Protein AF-A0A932PXG8-F1 (afdb_monomer_lite)

Radius of gyration: 15.0 Å; chains: 1; bounding box: 37×24×36 Å

Secondary structure (DSSP, 8-state):
----HHHHHHHHHHHHHHHHHHHTT--HHHHHH-HHHHHHHHHHHHHHHHHHHHS-HHHHHHHHHHHHHHHHHH-

Foldseek 3Di:
DLPDLVVLVVLLVVLVVQLCVLCPVPDPVNCVVDVVSVVSNVVSVVSNVVSVVSHDPVCCVVPVVVVVVVVVVVD

pLDD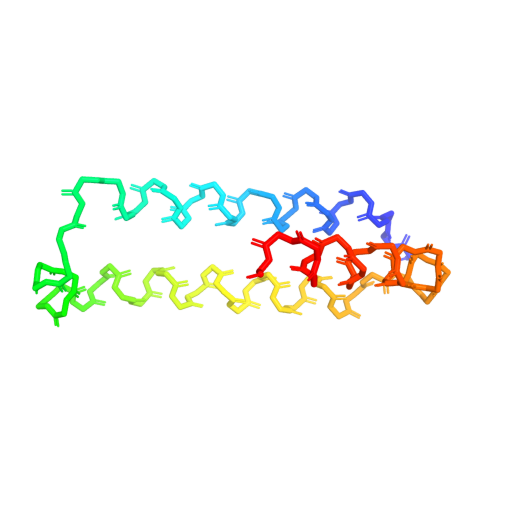T: mean 87.82, std 13.42, range [46.09, 98.5]

Sequence (75 aa):
MIKDDTVYLREILDSIAQVQEYLQGVTYETFLEERMRQDAVIMQVEIIGESARKLSQDFRRKHLKEAIQKILSEL

Structure (mmCIF, N/CA/C/O backbone):
data_AF-A0A932PXG8-F1
#
_entry.id   AF-A0A932PXG8-F1
#
loop_
_atom_site.group_PDB
_atom_site.id
_atom_site.type_symbol
_atom_site.label_atom_id
_atom_site.label_alt_id
_atom_site.label_comp_id
_atom_site.label_asym_id
_atom_site.label_entity_id
_atom_site.label_seq_id
_atom_site.pdbx_PDB_ins_code
_atom_site.Cartn_x
_atom_site.Cartn_y
_atom_site.Cartn_z
_atom_site.occupancy
_atom_site.B_iso_or_equiv
_atom_site.auth_seq_id
_atom_site.auth_comp_id
_atom_site.auth_asym_id
_atom_site.auth_atom_id
_atom_site.pdbx_PDB_model_num
ATOM 1 N N . MET A 1 1 ? 20.014 -5.612 -13.486 1.00 46.09 1 MET A N 1
ATOM 2 C CA . MET A 1 1 ? 18.946 -5.819 -14.486 1.00 46.09 1 MET A CA 1
ATOM 3 C C . MET A 1 1 ? 17.836 -4.840 -14.145 1.00 46.09 1 MET A C 1
ATOM 5 O O . MET A 1 1 ? 17.343 -4.906 -13.026 1.00 46.09 1 MET A O 1
ATOM 9 N N . ILE A 1 2 ? 17.534 -3.871 -15.012 1.00 53.94 2 ILE A N 1
ATOM 10 C CA . ILE A 1 2 ? 16.378 -2.983 -14.809 1.00 53.94 2 ILE A CA 1
ATOM 11 C C . ILE A 1 2 ? 15.154 -3.900 -14.888 1.00 53.94 2 ILE A C 1
ATOM 13 O O . ILE A 1 2 ? 14.921 -4.497 -15.935 1.00 53.94 2 ILE A O 1
ATOM 17 N N . LYS A 1 3 ? 14.461 -4.128 -13.764 1.00 59.00 3 LYS A N 1
ATOM 18 C CA . LYS A 1 3 ? 13.159 -4.804 -13.804 1.00 59.00 3 LYS A CA 1
ATOM 19 C C . LYS A 1 3 ? 12.240 -3.943 -14.668 1.00 59.00 3 LYS A C 1
ATOM 21 O O . LYS A 1 3 ? 12.260 -2.723 -14.534 1.00 59.00 3 LYS A O 1
ATOM 26 N N . ASP A 1 4 ? 11.489 -4.594 -15.546 1.00 81.12 4 ASP A N 1
ATOM 27 C CA . ASP A 1 4 ? 10.443 -3.966 -16.346 1.00 81.12 4 ASP A CA 1
ATOM 28 C C . ASP A 1 4 ? 9.501 -3.181 -15.420 1.00 81.12 4 ASP A C 1
ATOM 30 O O . ASP A 1 4 ? 9.041 -3.726 -14.411 1.00 81.12 4 ASP A O 1
ATOM 34 N N . ASP A 1 5 ? 9.232 -1.912 -15.746 1.00 86.12 5 ASP A N 1
ATOM 35 C CA . ASP A 1 5 ? 8.328 -1.045 -14.980 1.00 86.12 5 ASP A CA 1
ATOM 36 C C . ASP A 1 5 ? 6.957 -1.707 -14.769 1.00 86.12 5 ASP A C 1
ATOM 38 O O . ASP A 1 5 ? 6.325 -1.513 -13.733 1.00 86.12 5 ASP A O 1
ATOM 42 N N . THR A 1 6 ? 6.543 -2.575 -15.696 1.00 88.69 6 THR A N 1
ATOM 43 C CA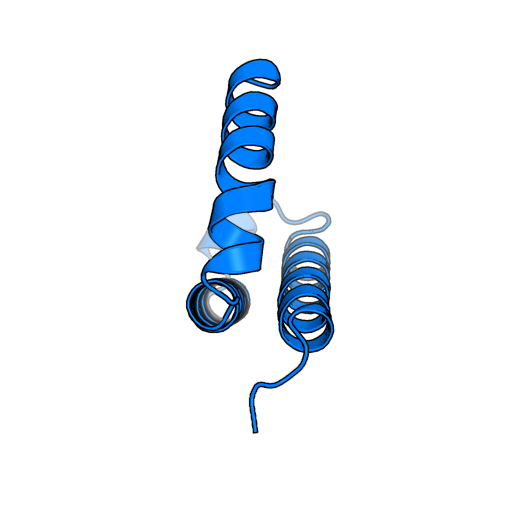 . THR A 1 6 ? 5.322 -3.388 -15.617 1.00 88.69 6 THR A CA 1
ATOM 44 C C . THR A 1 6 ? 5.249 -4.233 -14.343 1.00 88.69 6 THR A C 1
ATOM 46 O O . THR A 1 6 ? 4.163 -4.422 -13.798 1.00 88.69 6 THR A O 1
ATOM 49 N N . VAL A 1 7 ? 6.385 -4.721 -13.830 1.00 91.94 7 VAL A N 1
ATOM 50 C CA . VAL A 1 7 ? 6.432 -5.506 -12.585 1.00 91.94 7 VAL A CA 1
ATOM 51 C C . VAL A 1 7 ? 6.063 -4.633 -11.389 1.00 91.94 7 VAL A C 1
ATOM 53 O O . VAL A 1 7 ? 5.220 -5.026 -10.589 1.00 91.94 7 VAL A O 1
ATOM 56 N N . TYR A 1 8 ? 6.644 -3.436 -11.292 1.00 92.12 8 TYR A N 1
ATOM 57 C CA . TYR A 1 8 ? 6.352 -2.505 -10.199 1.00 92.12 8 TYR A CA 1
ATOM 58 C C . TYR A 1 8 ? 4.936 -1.941 -10.294 1.00 92.12 8 TYR A C 1
ATOM 60 O O . TYR A 1 8 ? 4.274 -1.757 -9.280 1.00 92.12 8 TYR A O 1
ATOM 68 N N . LEU A 1 9 ? 4.441 -1.698 -11.509 1.00 91.12 9 LEU A N 1
ATOM 69 C CA . LEU A 1 9 ? 3.058 -1.274 -11.723 1.00 91.12 9 LEU A CA 1
ATOM 70 C C . LEU A 1 9 ? 2.065 -2.349 -11.294 1.00 91.12 9 LEU A C 1
ATOM 72 O O . LEU A 1 9 ? 1.045 -2.026 -10.692 1.00 91.12 9 LEU A O 1
ATOM 76 N N . ARG A 1 10 ? 2.362 -3.621 -11.574 1.00 94.75 10 ARG A N 1
ATOM 77 C CA . ARG A 1 10 ? 1.535 -4.735 -11.109 1.00 94.75 10 ARG A CA 1
ATOM 78 C C . ARG A 1 10 ? 1.541 -4.843 -9.587 1.00 94.75 10 ARG A C 1
ATOM 80 O O . ARG A 1 10 ? 0.470 -4.927 -9.011 1.00 94.75 10 ARG A O 1
ATOM 87 N N . GLU A 1 11 ? 2.707 -4.733 -8.956 1.00 96.00 11 GLU A N 1
ATOM 88 C CA . GLU A 1 11 ? 2.837 -4.731 -7.491 1.00 96.00 11 GLU A CA 1
ATOM 89 C C . GLU A 1 11 ? 2.016 -3.600 -6.848 1.00 96.00 11 GLU A C 1
ATOM 91 O O . GLU A 1 11 ? 1.252 -3.837 -5.918 1.00 96.00 11 GLU A O 1
ATOM 96 N N . ILE A 1 12 ? 2.071 -2.388 -7.414 1.00 95.00 12 ILE A N 1
ATOM 97 C CA . ILE A 1 12 ? 1.240 -1.258 -6.973 1.00 95.00 12 ILE A CA 1
ATOM 98 C C . ILE A 1 12 ? -0.255 -1.575 -7.109 1.00 95.00 12 ILE A C 1
ATOM 100 O O . ILE A 1 12 ? -1.018 -1.326 -6.176 1.00 95.00 12 ILE A O 1
ATOM 104 N N . LEU A 1 13 ? -0.688 -2.098 -8.260 1.00 95.44 13 LEU A N 1
ATOM 105 C CA . LEU A 1 13 ? -2.098 -2.418 -8.504 1.00 95.44 13 LEU A CA 1
ATOM 106 C C . LEU A 1 13 ? -2.607 -3.514 -7.560 1.00 95.44 13 LEU A C 1
ATOM 108 O O . LEU A 1 13 ? -3.704 -3.383 -7.019 1.00 95.44 13 LEU A O 1
ATOM 112 N N . ASP A 1 14 ? -1.801 -4.546 -7.321 1.00 97.88 14 ASP A N 1
ATOM 113 C CA . ASP A 1 14 ? -2.136 -5.648 -6.419 1.00 97.88 14 ASP A CA 1
ATOM 114 C C . ASP A 1 14 ? -2.236 -5.163 -4.961 1.00 97.88 14 ASP A C 1
ATOM 116 O O . ASP A 1 14 ? -3.135 -5.583 -4.228 1.00 97.88 14 ASP A O 1
ATOM 120 N N . SER A 1 15 ? -1.369 -4.237 -4.534 1.00 97.88 15 SER A N 1
ATOM 121 C CA . SER A 1 15 ? -1.458 -3.605 -3.212 1.00 97.88 15 SER A CA 1
ATOM 122 C C . SER A 1 15 ? -2.681 -2.701 -3.066 1.00 97.88 15 SER A C 1
ATOM 124 O O . SER A 1 15 ? -3.347 -2.736 -2.032 1.00 97.88 15 SER A O 1
ATOM 126 N N . ILE A 1 16 ? -3.027 -1.922 -4.096 1.00 97.56 16 ILE A N 1
ATOM 127 C CA . ILE A 1 16 ? -4.249 -1.102 -4.092 1.00 97.56 16 ILE A CA 1
ATOM 128 C C . ILE A 1 16 ? -5.490 -1.991 -3.967 1.00 97.56 16 ILE A C 1
ATOM 130 O O . ILE A 1 16 ? -6.366 -1.694 -3.155 1.00 97.56 16 ILE A O 1
ATOM 134 N N . ALA A 1 17 ? -5.556 -3.088 -4.726 1.00 98.00 17 ALA A N 1
ATOM 135 C CA . ALA A 1 17 ? -6.672 -4.027 -4.661 1.00 98.00 17 ALA A CA 1
ATOM 136 C C . ALA A 1 17 ? -6.828 -4.633 -3.255 1.00 98.00 17 ALA A C 1
ATOM 138 O O . ALA A 1 17 ? -7.938 -4.679 -2.730 1.00 98.00 17 ALA A O 1
ATOM 139 N N . GLN A 1 18 ? -5.719 -5.005 -2.605 1.00 98.38 18 GLN A N 1
ATOM 140 C CA . GLN A 1 18 ? -5.733 -5.496 -1.221 1.00 98.38 18 GLN A CA 1
ATOM 141 C C . GLN A 1 18 ? -6.227 -4.437 -0.230 1.00 98.38 18 GLN A C 1
ATOM 143 O O . GLN A 1 18 ? -7.050 -4.745 0.626 1.00 98.38 18 GLN A O 1
ATOM 148 N N . VAL A 1 19 ? -5.791 -3.177 -0.354 1.00 98.25 19 VAL A N 1
ATOM 149 C CA . VAL A 1 19 ? -6.310 -2.084 0.492 1.00 98.25 19 VAL A CA 1
ATOM 150 C C . VAL A 1 19 ? -7.820 -1.933 0.321 1.00 98.25 19 VAL A C 1
ATOM 152 O O . VAL A 1 19 ? -8.537 -1.797 1.311 1.00 98.25 19 VAL A O 1
ATOM 155 N N . GLN A 1 20 ? -8.314 -1.975 -0.917 1.00 9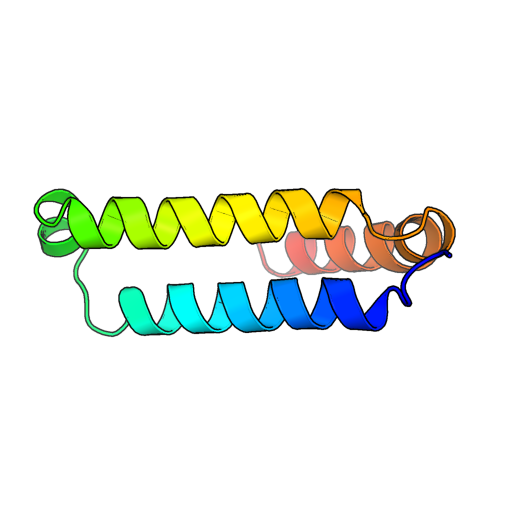7.50 20 GLN A N 1
ATOM 156 C CA . GLN A 1 20 ? -9.748 -1.885 -1.195 1.00 97.50 20 GLN A CA 1
ATOM 157 C C . GLN A 1 20 ? -10.522 -3.055 -0.581 1.00 97.50 20 GLN A C 1
ATOM 159 O O . GLN A 1 20 ? -11.569 -2.825 0.018 1.00 97.50 20 GLN A O 1
ATOM 164 N N . GLU A 1 21 ? -9.995 -4.277 -0.671 1.00 97.88 21 GLU A N 1
ATOM 165 C CA . GLU A 1 21 ? -10.577 -5.465 -0.041 1.00 97.88 21 GLU A CA 1
ATOM 166 C C . GLU A 1 21 ? -10.618 -5.328 1.488 1.00 97.88 21 GLU A C 1
ATOM 168 O O . GLU A 1 21 ? -11.660 -5.547 2.104 1.00 97.88 21 GLU A O 1
ATOM 173 N N . TYR A 1 22 ? -9.522 -4.887 2.113 1.00 97.25 22 TYR A N 1
ATOM 174 C CA . TYR A 1 22 ? -9.451 -4.716 3.567 1.00 97.25 22 TYR A CA 1
ATOM 175 C C . TYR A 1 22 ? -10.417 -3.663 4.097 1.00 97.25 22 TYR A C 1
ATOM 177 O O . TYR A 1 22 ? -10.838 -3.764 5.245 1.00 97.25 22 TYR A O 1
ATOM 185 N N . LEU A 1 23 ? -10.739 -2.650 3.293 1.00 97.12 23 LEU A N 1
ATOM 186 C CA . LEU A 1 23 ? -11.624 -1.548 3.667 1.00 97.12 23 LEU A CA 1
ATOM 187 C C . LEU A 1 23 ? -13.073 -1.756 3.201 1.00 97.12 23 LEU A C 1
ATOM 189 O O . LEU A 1 23 ? -13.950 -0.959 3.543 1.00 97.12 23 LEU A O 1
ATOM 193 N N . GLN A 1 24 ? -13.361 -2.813 2.437 1.00 97.31 24 GLN A N 1
ATOM 194 C CA . GLN A 1 24 ? -14.691 -3.039 1.887 1.00 97.31 24 GLN A CA 1
ATOM 195 C C . GLN A 1 24 ? -15.718 -3.286 3.000 1.00 97.31 24 GLN A C 1
ATOM 197 O O . GLN A 1 24 ? -15.633 -4.251 3.754 1.00 97.31 24 GLN A O 1
ATOM 202 N N . GLY A 1 25 ? -16.729 -2.415 3.079 1.00 96.94 25 GLY A N 1
ATOM 203 C CA . GLY A 1 25 ? -17.790 -2.512 4.089 1.00 96.94 25 GLY A CA 1
ATOM 204 C C . GLY A 1 25 ? -17.346 -2.145 5.510 1.00 96.94 25 GLY A C 1
ATOM 205 O O . GLY A 1 25 ? -18.105 -2.356 6.452 1.00 96.94 25 GLY A O 1
ATOM 206 N N . VAL A 1 26 ? -16.143 -1.591 5.668 1.00 97.00 26 VAL A N 1
ATOM 207 C CA . VAL A 1 26 ? -15.576 -1.191 6.957 1.00 97.00 26 VAL A CA 1
ATOM 208 C C . VAL A 1 26 ? -15.923 0.266 7.228 1.00 97.00 26 VAL A C 1
ATOM 210 O O . VAL A 1 26 ? -15.625 1.137 6.410 1.00 97.00 26 VAL A O 1
ATOM 213 N N . THR A 1 27 ? -16.547 0.551 8.373 1.00 97.88 27 THR A N 1
ATOM 214 C CA . THR A 1 27 ? -16.758 1.941 8.792 1.00 97.88 27 THR A CA 1
ATOM 215 C C . THR A 1 27 ? -15.471 2.532 9.352 1.00 97.88 27 THR A C 1
ATOM 217 O O . THR A 1 27 ? -14.544 1.818 9.740 1.00 97.88 27 THR A O 1
ATOM 220 N N . TYR A 1 28 ? -15.418 3.857 9.423 1.00 95.88 28 TYR A N 1
ATOM 221 C CA . TYR A 1 28 ? -14.270 4.554 9.987 1.00 95.88 28 TYR A CA 1
ATOM 222 C C . TYR A 1 28 ? -14.019 4.157 11.451 1.00 95.88 28 TYR A C 1
ATOM 224 O O . TYR A 1 28 ? -12.882 3.904 11.838 1.00 95.88 28 TYR A O 1
ATOM 232 N N . GLU A 1 29 ? -15.079 4.019 12.245 1.00 97.94 29 GLU A N 1
ATOM 233 C CA . GLU A 1 29 ? -15.010 3.632 13.655 1.00 97.94 29 GLU A CA 1
ATOM 234 C C . GLU A 1 29 ? -14.443 2.218 13.810 1.00 97.94 29 GLU A C 1
ATOM 236 O O . GLU A 1 29 ? -13.495 2.017 14.566 1.00 97.94 29 GLU A O 1
ATOM 241 N N . THR A 1 30 ? -14.944 1.253 13.027 1.00 96.62 30 THR A N 1
ATOM 242 C CA . THR A 1 30 ? -14.409 -0.118 13.020 1.00 96.62 30 THR A CA 1
ATOM 243 C C . THR A 1 30 ? -12.940 -0.141 12.605 1.00 96.62 30 THR A C 1
ATOM 245 O O . THR A 1 30 ? -12.137 -0.853 13.204 1.00 96.62 30 THR A O 1
ATOM 248 N N . PHE A 1 31 ? -12.555 0.661 11.610 1.00 97.69 31 PHE A N 1
ATOM 249 C CA . PHE A 1 31 ? -11.158 0.756 11.196 1.00 97.69 31 PHE A CA 1
ATOM 250 C C . PHE A 1 31 ? -10.254 1.269 12.324 1.00 97.69 31 PHE A C 1
ATOM 252 O O . PHE A 1 31 ? -9.171 0.720 12.516 1.00 97.6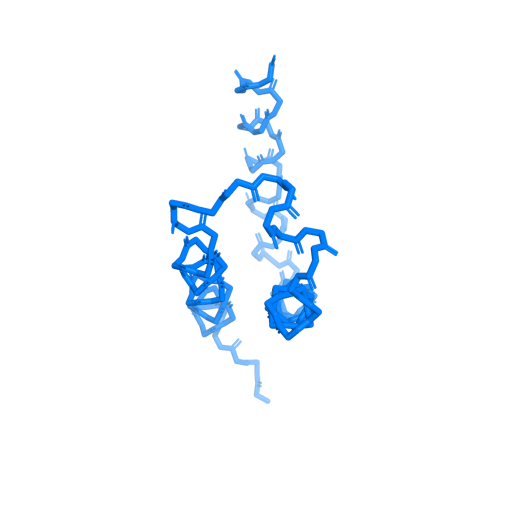9 31 PHE A O 1
ATOM 259 N N . LEU A 1 32 ? -10.690 2.274 13.093 1.00 96.94 32 LEU A N 1
ATOM 260 C CA . LEU A 1 32 ? -9.911 2.843 14.200 1.00 96.94 32 LEU A CA 1
ATOM 261 C C . LEU A 1 32 ? -9.686 1.869 15.367 1.00 96.94 32 LEU A C 1
ATOM 263 O O . LEU A 1 32 ? -8.679 1.987 16.067 1.00 96.94 32 LEU A O 1
ATOM 267 N N . GLU A 1 33 ? -10.580 0.904 15.563 1.00 97.62 33 GLU A N 1
ATOM 268 C CA . GLU A 1 33 ? -10.475 -0.091 16.637 1.00 97.62 33 GLU A CA 1
ATOM 269 C C . GLU A 1 33 ? -9.693 -1.349 16.213 1.00 97.62 33 GLU A C 1
ATOM 271 O O . GLU A 1 33 ? -9.103 -2.039 17.049 1.00 97.62 33 GLU A O 1
ATOM 276 N N . GLU A 1 34 ? -9.609 -1.637 14.912 1.00 97.75 34 GLU A N 1
ATOM 277 C CA . GLU A 1 34 ? -8.960 -2.841 14.387 1.00 97.75 34 GLU A CA 1
ATOM 278 C C . GLU A 1 34 ? -7.503 -2.608 13.968 1.00 97.75 34 GLU A C 1
ATOM 280 O O . GLU A 1 34 ? -7.166 -2.458 12.789 1.00 97.75 34 GLU A O 1
ATOM 285 N N . ARG A 1 35 ? -6.596 -2.668 14.947 1.00 97.88 35 ARG A N 1
ATOM 286 C CA . ARG A 1 35 ? -5.157 -2.444 14.724 1.00 97.88 35 ARG A CA 1
ATOM 287 C C . ARG A 1 35 ? -4.540 -3.339 13.645 1.00 97.88 35 ARG A C 1
ATOM 289 O O . ARG A 1 35 ? -3.766 -2.856 12.831 1.00 97.88 35 ARG A O 1
ATOM 296 N N . MET A 1 36 ? -4.923 -4.616 13.580 1.00 97.88 36 MET A N 1
ATOM 297 C CA . MET A 1 36 ? -4.416 -5.524 12.541 1.00 97.88 36 MET A CA 1
ATOM 298 C C . MET A 1 36 ? -4.782 -5.064 11.127 1.00 97.88 36 MET A C 1
ATOM 300 O O . MET A 1 36 ? -3.971 -5.189 10.212 1.00 97.88 36 MET A O 1
ATOM 304 N N . ARG A 1 37 ? -5.991 -4.521 10.938 1.00 97.81 37 ARG A N 1
ATOM 305 C CA . ARG A 1 37 ? -6.421 -3.989 9.643 1.00 97.81 37 ARG A CA 1
ATOM 306 C C . ARG A 1 37 ? -5.654 -2.712 9.301 1.00 97.81 37 ARG A C 1
ATOM 308 O O . ARG A 1 37 ? -5.249 -2.553 8.154 1.00 97.81 37 ARG A O 1
ATOM 315 N N . GLN A 1 38 ? -5.414 -1.838 10.281 1.00 98.44 38 GLN A N 1
ATOM 316 C CA . GLN A 1 38 ? -4.575 -0.647 10.096 1.00 98.44 38 GLN A CA 1
ATOM 317 C C . GLN A 1 38 ? -3.159 -1.029 9.661 1.00 98.44 38 GLN A C 1
ATOM 319 O O . GLN A 1 38 ? -2.680 -0.524 8.649 1.00 98.44 38 GLN A O 1
ATOM 324 N N . ASP A 1 39 ? -2.525 -1.965 10.370 1.00 98.50 39 ASP A N 1
ATOM 325 C CA . ASP A 1 39 ? -1.175 -2.439 10.060 1.00 98.50 39 ASP A CA 1
ATOM 326 C C . ASP A 1 39 ? -1.115 -3.053 8.647 1.00 98.50 39 ASP A C 1
ATOM 328 O O . ASP A 1 39 ? -0.184 -2.782 7.887 1.00 98.50 39 ASP A O 1
ATOM 332 N N . ALA A 1 40 ? -2.143 -3.816 8.251 1.00 98.12 40 ALA A 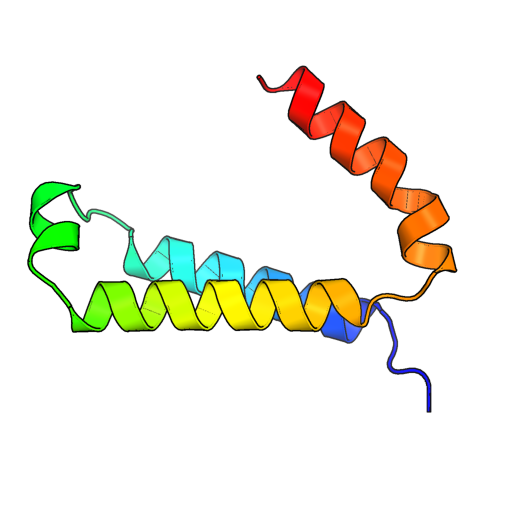N 1
ATOM 333 C CA . ALA A 1 40 ? -2.250 -4.376 6.905 1.00 98.12 40 ALA A CA 1
ATOM 334 C C . ALA A 1 40 ? -2.371 -3.288 5.823 1.00 98.12 40 ALA A C 1
ATOM 336 O O . ALA A 1 40 ? -1.700 -3.372 4.796 1.00 98.12 40 ALA A O 1
ATOM 337 N N . VAL A 1 41 ? -3.178 -2.245 6.048 1.00 98.06 41 VAL A N 1
ATOM 338 C CA . VAL A 1 41 ? -3.296 -1.108 5.118 1.00 98.06 41 VAL A CA 1
ATOM 339 C C . VAL A 1 41 ? -1.981 -0.331 5.027 1.00 98.06 41 VAL A C 1
ATOM 341 O O . VAL A 1 41 ? -1.539 -0.017 3.922 1.00 98.06 41 VAL A O 1
ATOM 344 N N . ILE A 1 42 ? -1.328 -0.058 6.160 1.00 98.31 42 ILE A N 1
ATOM 345 C CA . ILE A 1 42 ? -0.039 0.648 6.208 1.00 98.31 42 ILE A CA 1
ATOM 346 C C . ILE A 1 42 ? 1.019 -0.119 5.408 1.00 98.31 42 ILE A C 1
ATOM 348 O O . ILE A 1 42 ? 1.695 0.481 4.574 1.00 98.31 42 ILE A O 1
ATOM 352 N N . MET A 1 43 ? 1.100 -1.441 5.579 1.00 98.25 43 MET A N 1
ATOM 353 C CA . MET A 1 43 ? 2.023 -2.296 4.826 1.00 98.25 43 MET A CA 1
ATOM 354 C C . MET A 1 43 ? 1.826 -2.166 3.309 1.00 98.25 43 MET A C 1
ATOM 356 O O . MET A 1 43 ? 2.789 -1.981 2.567 1.00 98.25 43 MET A O 1
ATOM 360 N N . GLN A 1 44 ? 0.580 -2.209 2.828 1.00 98.31 44 GLN A N 1
ATOM 361 C CA . GLN A 1 44 ? 0.313 -2.052 1.394 1.00 98.31 44 GLN A CA 1
ATOM 362 C C . GLN A 1 44 ? 0.694 -0.654 0.888 1.00 98.31 44 GLN A C 1
ATOM 364 O O . GLN A 1 44 ? 1.231 -0.524 -0.211 1.00 98.31 44 GLN A O 1
ATOM 369 N N . VAL A 1 45 ? 0.477 0.395 1.688 1.00 97.38 45 VAL A N 1
ATOM 370 C CA . VAL A 1 45 ? 0.902 1.764 1.346 1.00 97.38 45 VAL A CA 1
ATOM 371 C C . VAL A 1 45 ? 2.429 1.872 1.258 1.00 97.38 45 VAL A C 1
ATOM 373 O O . VAL A 1 45 ? 2.943 2.520 0.342 1.00 97.38 45 VAL A O 1
ATOM 376 N N . GLU A 1 46 ? 3.167 1.211 2.151 1.00 98.12 46 GLU A N 1
ATOM 377 C CA . GLU A 1 46 ? 4.631 1.145 2.083 1.00 98.12 46 GLU A CA 1
ATOM 378 C C . GLU A 1 46 ? 5.114 0.437 0.809 1.00 98.12 46 GLU A C 1
ATOM 380 O O . GLU A 1 46 ? 5.973 0.977 0.105 1.00 98.12 46 GLU A O 1
ATOM 385 N N . ILE A 1 47 ? 4.513 -0.705 0.452 1.00 97.12 47 ILE A N 1
ATOM 386 C CA . ILE A 1 47 ? 4.828 -1.454 -0.779 1.00 97.12 47 ILE A CA 1
ATOM 387 C C . ILE A 1 47 ? 4.569 -0.598 -2.026 1.00 97.12 47 ILE A C 1
ATOM 389 O O . ILE A 1 47 ? 5.410 -0.544 -2.932 1.00 97.12 47 ILE A O 1
ATOM 393 N N . ILE A 1 48 ? 3.445 0.126 -2.065 1.00 96.19 48 ILE A N 1
ATOM 394 C CA . ILE A 1 48 ? 3.128 1.065 -3.150 1.00 96.19 48 ILE A CA 1
ATOM 395 C C . ILE A 1 48 ? 4.224 2.130 -3.262 1.00 96.19 48 ILE A C 1
ATOM 397 O O . ILE A 1 48 ? 4.740 2.380 -4.355 1.00 96.19 48 ILE A O 1
ATOM 401 N N . GLY A 1 49 ? 4.610 2.743 -2.140 1.00 91.94 49 GLY A N 1
ATOM 402 C CA . GLY A 1 49 ? 5.648 3.772 -2.101 1.00 91.94 49 GLY A CA 1
ATOM 403 C C . GLY A 1 49 ? 7.017 3.258 -2.552 1.00 91.94 49 GLY A C 1
ATOM 404 O O . GLY A 1 49 ? 7.715 3.927 -3.321 1.00 91.94 49 GLY A O 1
ATOM 405 N N . GLU A 1 50 ? 7.404 2.059 -2.120 1.00 95.31 50 GLU A N 1
ATOM 406 C CA . GLU A 1 50 ? 8.660 1.428 -2.522 1.00 95.31 50 GLU A CA 1
ATOM 407 C C . GLU A 1 50 ? 8.680 1.132 -4.028 1.00 95.31 50 GLU A C 1
ATOM 409 O O . GLU A 1 50 ? 9.629 1.501 -4.729 1.00 95.31 50 GLU A O 1
ATOM 414 N N . SER A 1 51 ? 7.610 0.531 -4.544 1.00 93.06 51 SER A N 1
ATOM 415 C CA . SER A 1 51 ? 7.453 0.190 -5.960 1.00 93.06 51 SER A CA 1
ATOM 416 C C . SER A 1 51 ? 7.449 1.436 -6.844 1.00 93.06 51 SER A C 1
ATOM 418 O O . SER A 1 51 ? 8.159 1.498 -7.850 1.00 93.06 51 SER A O 1
ATOM 420 N N . ALA A 1 52 ? 6.748 2.492 -6.422 1.00 90.88 52 ALA A N 1
ATOM 421 C CA . ALA A 1 52 ? 6.702 3.764 -7.138 1.00 90.88 52 ALA A CA 1
ATOM 422 C C . ALA A 1 52 ? 8.086 4.430 -7.243 1.00 90.88 52 ALA A C 1
ATOM 424 O O . ALA A 1 52 ? 8.412 5.050 -8.261 1.00 90.88 52 ALA A O 1
ATOM 425 N N . ARG A 1 53 ? 8.947 4.282 -6.225 1.00 89.75 53 ARG A N 1
ATOM 426 C CA . ARG A 1 53 ? 10.325 4.809 -6.262 1.00 89.75 53 ARG A CA 1
ATOM 427 C C . ARG A 1 53 ? 11.215 4.059 -7.252 1.00 89.75 53 ARG A C 1
ATOM 429 O O . ARG A 1 53 ? 12.147 4.678 -7.785 1.00 89.75 53 ARG A O 1
ATOM 436 N N . LYS A 1 54 ? 10.927 2.777 -7.497 1.00 90.81 54 LYS A N 1
ATOM 437 C CA . LYS A 1 54 ? 11.679 1.892 -8.39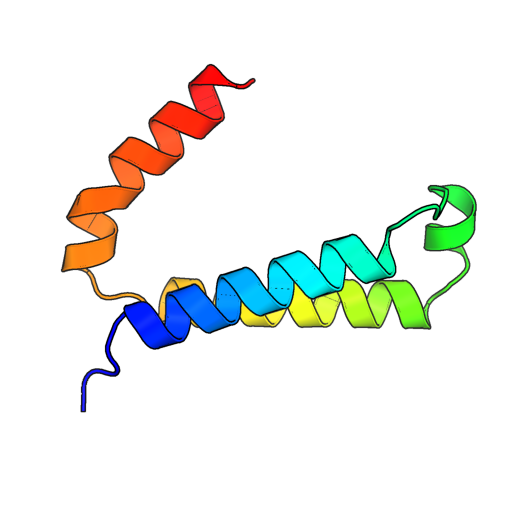9 1.00 90.81 54 LYS A CA 1
ATOM 438 C C . LYS A 1 54 ? 11.324 2.061 -9.879 1.00 90.81 54 LYS A C 1
ATOM 440 O O . LYS A 1 54 ? 12.118 1.633 -10.714 1.00 90.81 54 LYS A O 1
ATOM 445 N N . LEU A 1 55 ? 10.211 2.726 -10.203 1.00 89.25 55 LEU A N 1
ATOM 446 C CA . LEU A 1 55 ? 9.847 3.060 -11.585 1.00 89.25 55 LEU A CA 1
ATOM 447 C C . LEU A 1 55 ? 10.959 3.851 -12.286 1.00 89.25 55 LEU A C 1
ATOM 449 O O . LEU A 1 55 ? 11.580 4.744 -11.697 1.00 89.25 55 LEU A O 1
ATOM 453 N N . SER A 1 56 ? 11.208 3.565 -13.559 1.00 86.75 56 SER A N 1
ATOM 454 C CA . SER A 1 56 ? 12.249 4.235 -14.336 1.00 86.75 56 SER A CA 1
ATOM 455 C C . SER A 1 56 ? 12.018 5.751 -14.431 1.00 86.75 56 SER A C 1
ATOM 457 O O . SER A 1 56 ? 10.901 6.267 -14.302 1.00 86.75 56 SER A O 1
ATOM 459 N N . GLN A 1 57 ? 13.096 6.517 -14.632 1.00 82.38 57 GLN A N 1
ATOM 460 C CA . GLN A 1 57 ? 12.965 7.962 -14.860 1.00 82.38 57 GLN A CA 1
ATOM 461 C C . GLN A 1 57 ? 12.196 8.268 -16.148 1.00 82.38 57 GLN A C 1
ATOM 463 O O . GLN A 1 57 ? 11.494 9.275 -16.202 1.00 82.38 57 GLN A O 1
ATOM 468 N N . ASP A 1 58 ? 12.308 7.416 -17.166 1.00 83.31 58 ASP A N 1
ATOM 469 C CA . ASP A 1 58 ? 11.609 7.598 -18.437 1.00 83.31 58 ASP A CA 1
ATOM 470 C C . ASP A 1 58 ? 10.105 7.401 -18.269 1.00 83.31 58 ASP A C 1
ATOM 472 O O . ASP A 1 58 ? 9.328 8.244 -18.720 1.00 83.31 58 ASP A O 1
ATOM 476 N N . PHE A 1 59 ? 9.694 6.376 -17.517 1.00 82.88 59 PHE A N 1
ATOM 477 C CA . PHE A 1 59 ? 8.296 6.179 -17.147 1.00 82.88 59 PHE A CA 1
ATOM 478 C C . PHE A 1 59 ? 7.749 7.364 -16.348 1.00 82.88 59 PHE A C 1
ATOM 480 O O . PHE A 1 59 ? 6.707 7.926 -16.693 1.00 82.88 59 PHE A O 1
ATOM 487 N N . ARG A 1 60 ? 8.487 7.814 -15.324 1.00 77.50 60 ARG A N 1
ATOM 488 C CA . ARG A 1 60 ? 8.103 8.986 -14.523 1.00 77.50 60 ARG A CA 1
ATOM 489 C C . ARG A 1 60 ? 7.987 10.246 -15.379 1.00 77.50 60 ARG A C 1
ATOM 491 O O . ARG A 1 60 ? 6.992 10.948 -15.278 1.00 77.50 60 ARG A O 1
ATOM 498 N N . ARG A 1 61 ? 8.945 10.532 -16.261 1.00 78.44 61 ARG A N 1
ATOM 499 C CA . ARG A 1 61 ? 8.877 11.709 -17.144 1.00 78.44 61 ARG A CA 1
ATOM 500 C C . ARG A 1 61 ? 7.679 11.668 -18.087 1.00 78.44 61 ARG A C 1
ATOM 502 O O . ARG A 1 61 ? 7.067 12.707 -18.315 1.00 78.44 61 ARG A O 1
ATOM 509 N N . LYS A 1 62 ? 7.351 10.488 -18.615 1.00 79.69 62 LYS A N 1
ATOM 510 C CA . LYS A 1 62 ? 6.260 10.313 -19.574 1.00 79.69 62 LYS A CA 1
ATOM 511 C C . LYS A 1 62 ? 4.880 10.419 -18.923 1.00 79.69 62 LYS A C 1
ATOM 513 O O . LYS A 1 62 ? 4.006 11.053 -19.495 1.00 79.69 62 LYS A O 1
ATOM 518 N N . HIS A 1 63 ? 4.707 9.865 -17.723 1.00 77.75 63 HIS A N 1
ATOM 519 C CA . HIS A 1 63 ? 3.374 9.672 -17.139 1.00 77.75 63 HIS A CA 1
ATOM 520 C C . HIS A 1 63 ? 3.092 10.475 -15.867 1.00 77.75 63 HIS A C 1
ATOM 522 O O . HIS A 1 63 ? 1.928 10.688 -15.542 1.00 77.75 63 HIS A O 1
ATOM 528 N N . LEU A 1 64 ? 4.104 10.979 -15.149 1.00 73.94 64 LEU A N 1
ATOM 529 C CA . LEU A 1 64 ? 3.879 11.728 -13.901 1.00 73.94 64 LEU A CA 1
ATOM 530 C C . LEU A 1 64 ? 3.068 13.006 -14.145 1.00 73.94 64 LEU A C 1
ATOM 532 O O . LEU A 1 64 ? 2.202 13.353 -13.348 1.00 73.94 64 LEU A O 1
ATOM 536 N N . LYS A 1 65 ? 3.317 13.690 -15.267 1.00 72.44 65 LYS A N 1
ATOM 537 C CA . LYS A 1 65 ? 2.583 14.906 -15.635 1.00 72.44 65 LYS A CA 1
ATOM 538 C C . LYS A 1 65 ? 1.110 14.613 -15.939 1.00 72.44 65 LYS A C 1
ATOM 540 O O . LYS A 1 65 ? 0.245 15.344 -15.467 1.00 72.44 65 LYS A O 1
ATOM 545 N N . GLU A 1 66 ? 0.841 13.542 -16.681 1.00 74.00 66 GLU A N 1
ATOM 546 C CA . GLU A 1 66 ? -0.516 13.095 -17.026 1.00 74.00 66 GLU A CA 1
ATOM 547 C C . GLU A 1 66 ? -1.280 12.637 -15.774 1.00 74.00 66 GLU A C 1
ATOM 549 O O . GLU A 1 66 ? -2.428 13.026 -15.571 1.00 74.00 66 GLU A O 1
ATOM 554 N N . ALA A 1 67 ? -0.623 11.881 -14.887 1.00 71.81 67 ALA A N 1
ATOM 555 C CA . ALA A 1 67 ? -1.207 11.412 -13.633 1.00 71.81 67 ALA A CA 1
ATOM 556 C C . ALA A 1 67 ? -1.580 12.571 -12.692 1.00 71.81 67 ALA A C 1
ATOM 558 O O . ALA A 1 67 ? -2.694 12.602 -12.173 1.00 71.81 67 ALA A O 1
ATOM 559 N N . ILE A 1 68 ? -0.685 13.552 -12.511 1.00 64.50 68 ILE A N 1
ATOM 560 C CA . ILE A 1 68 ? -0.956 14.736 -11.677 1.00 64.50 68 ILE A CA 1
ATOM 561 C C . ILE A 1 68 ? -2.112 15.557 -12.257 1.00 64.50 68 ILE A C 1
ATOM 563 O O . ILE A 1 68 ? -2.991 15.981 -11.511 1.00 64.50 68 ILE A O 1
ATOM 567 N N . GLN A 1 69 ? -2.146 15.765 -13.577 1.00 65.12 69 GLN A N 1
ATOM 568 C CA . GLN A 1 69 ? -3.239 16.498 -14.223 1.00 65.12 69 GLN A CA 1
ATOM 569 C C . GLN A 1 69 ? -4.590 15.808 -14.036 1.00 65.12 69 GLN A C 1
ATOM 571 O O . GLN A 1 69 ? -5.579 16.490 -13.782 1.00 65.12 69 GLN A O 1
ATOM 576 N N . LYS A 1 70 ? -4.627 14.475 -14.112 1.00 72.81 70 LYS A N 1
ATOM 577 C CA . LYS A 1 70 ? -5.857 13.709 -13.908 1.00 72.81 70 LYS A CA 1
ATOM 578 C C . LYS A 1 70 ? -6.378 13.826 -12.474 1.00 72.81 70 LYS A C 1
ATOM 580 O O . LYS A 1 70 ? -7.549 14.135 -12.290 1.00 72.81 70 LYS A O 1
ATOM 585 N N . ILE A 1 71 ? -5.504 13.674 -11.475 1.00 64.62 71 ILE A N 1
ATOM 586 C CA . ILE A 1 71 ? -5.879 13.833 -10.058 1.00 64.62 71 ILE A CA 1
ATOM 587 C C . ILE A 1 71 ? -6.434 15.238 -9.801 1.00 64.62 71 ILE A C 1
ATOM 589 O O . ILE A 1 71 ? -7.474 15.379 -9.174 1.00 64.62 71 ILE A O 1
ATOM 593 N N . LEU A 1 72 ? -5.781 16.277 -10.328 1.00 59.69 72 LEU A N 1
ATOM 594 C CA . LEU A 1 72 ? -6.254 17.657 -10.177 1.00 59.69 72 LEU A CA 1
ATOM 595 C C . LEU A 1 72 ? -7.576 17.939 -10.906 1.00 59.69 72 LEU A C 1
ATOM 597 O O . LEU A 1 72 ? -8.242 18.901 -10.555 1.00 59.69 72 LEU A O 1
ATOM 601 N N . SER A 1 73 ? -7.935 17.155 -11.926 1.00 68.19 73 SER A N 1
ATOM 602 C CA . SER A 1 73 ? -9.209 17.305 -12.646 1.00 68.19 73 SER A CA 1
ATOM 603 C C . SER A 1 73 ? -10.382 16.562 -12.003 1.00 68.19 73 SER A C 1
ATOM 605 O O . SER A 1 73 ? -11.528 16.823 -12.358 1.00 68.19 73 SER A O 1
ATOM 607 N N . GLU A 1 74 ? -10.097 15.621 -11.102 1.00 68.69 74 GLU A N 1
ATOM 608 C CA . GLU A 1 74 ? -11.092 14.819 -10.378 1.00 68.69 74 GLU A CA 1
ATOM 609 C C . GLU A 1 74 ? -11.355 15.351 -8.951 1.00 68.69 74 GLU A C 1
ATOM 611 O O . GLU A 1 74 ? -12.244 14.842 -8.268 1.00 68.69 74 GLU A O 1
ATOM 616 N N . LEU A 1 75 ? -10.604 16.375 -8.520 1.00 52.12 75 LEU A N 1
ATOM 617 C CA . LEU A 1 75 ? -10.790 17.151 -7.284 1.00 52.12 75 LEU A CA 1
ATOM 618 C C . LEU A 1 75 ? -11.538 18.460 -7.568 1.00 52.12 75 LEU A C 1
ATOM 620 O O . LEU A 1 75 ? -12.366 18.844 -6.712 1.00 52.12 75 LEU A O 1
#